Protein AF-A0A952FK22-F1 (afdb_monomer_lite)

Organism: NCBI:txid171674

Secondary structure (DSSP, 8-state):
-------------------PPPP-PPPPHHHHHHHHHHTTS-TTHHHHHHHHHHTT--GGGEEEEEEPPP-------SS------EEEEEEETTSSEEEEEE-TTT--EEEEEEETT-----

Structure (mmCIF, N/CA/C/O backbone):
data_AF-A0A952FK22-F1
#
_entry.id   AF-A0A952FK22-F1
#
loop_
_atom_site.group_PDB
_atom_site.id
_atom_site.type_symbol
_atom_site.label_atom_id
_atom_site.label_alt_id
_atom_site.label_comp_id
_atom_site.label_asym_id
_atom_site.label_entity_id
_atom_site.label_seq_id
_atom_site.pdbx_PDB_ins_code
_atom_site.Cartn_x
_atom_site.Cartn_y
_atom_site.Cartn_z
_atom_site.occupancy
_atom_site.B_iso_or_equiv
_atom_site.auth_seq_id
_atom_site.auth_comp_id
_atom_site.auth_asym_id
_atom_site.auth_atom_id
_atom_site.pdbx_PDB_model_num
ATOM 1 N N . MET A 1 1 ? -54.244 -36.040 -20.981 1.00 38.31 1 MET A N 1
ATOM 2 C CA . MET A 1 1 ? -53.143 -35.156 -21.425 1.00 38.31 1 MET A CA 1
ATOM 3 C C . MET A 1 1 ? -52.452 -34.653 -20.163 1.00 38.31 1 MET A C 1
ATOM 5 O O . MET A 1 1 ? -53.114 -34.037 -19.342 1.00 38.31 1 MET A O 1
ATOM 9 N N . HIS A 1 2 ? -51.204 -35.064 -19.926 1.00 34.47 2 HIS A N 1
ATOM 10 C CA . HIS A 1 2 ? -50.484 -34.860 -18.659 1.00 34.47 2 HIS A CA 1
ATOM 11 C C . HIS A 1 2 ? -49.778 -33.490 -18.639 1.00 34.47 2 HIS A C 1
ATOM 13 O O . HIS A 1 2 ? -49.082 -33.188 -19.608 1.00 34.47 2 HIS A O 1
ATOM 19 N N . PRO A 1 3 ? -49.895 -32.675 -17.572 1.00 43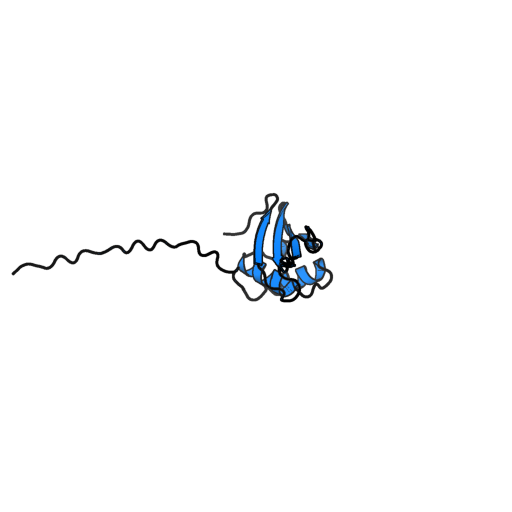.56 3 PRO A N 1
ATOM 20 C CA . PRO A 1 3 ? -49.120 -31.446 -17.448 1.00 43.56 3 PRO A CA 1
ATOM 21 C C . PRO A 1 3 ? -47.668 -31.765 -17.065 1.00 43.56 3 PRO A C 1
ATOM 23 O O . PRO A 1 3 ? -47.397 -32.454 -16.079 1.00 43.56 3 PRO A O 1
ATOM 26 N N . ILE A 1 4 ? -46.732 -31.261 -17.868 1.00 51.44 4 ILE A N 1
ATOM 27 C CA . ILE A 1 4 ? -45.287 -31.385 -17.664 1.00 51.44 4 ILE A CA 1
ATOM 28 C C . ILE A 1 4 ? -44.908 -30.555 -16.432 1.00 51.44 4 ILE A C 1
ATOM 30 O O . ILE A 1 4 ? -44.990 -29.328 -16.436 1.00 51.44 4 ILE A O 1
ATOM 34 N N . ARG A 1 5 ? -44.514 -31.241 -15.355 1.00 46.88 5 ARG A N 1
ATOM 35 C CA . ARG A 1 5 ? -43.882 -30.638 -14.178 1.00 46.88 5 ARG A CA 1
ATOM 36 C C . ARG A 1 5 ? -42.435 -30.296 -14.528 1.00 46.88 5 ARG A C 1
ATOM 38 O O . ARG A 1 5 ? -41.582 -31.178 -14.556 1.00 46.88 5 ARG A O 1
ATOM 45 N N . THR A 1 6 ? -42.162 -29.023 -14.790 1.00 51.72 6 THR A N 1
ATOM 46 C CA . THR A 1 6 ? -40.800 -28.513 -14.971 1.00 51.72 6 THR A CA 1
ATOM 47 C C . THR A 1 6 ? -40.099 -28.481 -13.612 1.00 51.72 6 THR A C 1
ATOM 49 O O . THR A 1 6 ? -40.385 -27.635 -12.767 1.00 51.72 6 THR A O 1
ATOM 52 N N . LEU A 1 7 ? -39.212 -29.449 -13.383 1.00 50.50 7 LEU A N 1
ATOM 53 C CA . LEU A 1 7 ? -38.296 -29.478 -12.246 1.00 50.50 7 LEU A CA 1
ATOM 54 C C . LEU A 1 7 ? -37.315 -28.305 -12.363 1.00 50.50 7 LEU A C 1
ATOM 56 O O . LEU A 1 7 ? -36.500 -28.252 -13.283 1.00 50.50 7 LEU A O 1
ATOM 60 N N . ALA A 1 8 ? -37.403 -27.370 -11.417 1.00 48.31 8 ALA A N 1
ATOM 61 C CA . ALA A 1 8 ? -36.405 -26.335 -11.204 1.00 48.31 8 ALA A CA 1
ATOM 62 C C . ALA A 1 8 ? -35.088 -26.998 -10.774 1.00 48.31 8 ALA A C 1
ATOM 64 O O . ALA A 1 8 ? -34.935 -27.425 -9.630 1.00 48.31 8 ALA A O 1
ATOM 65 N N . VAL A 1 9 ? -34.135 -27.104 -11.699 1.00 51.62 9 VAL A N 1
ATOM 66 C CA . VAL A 1 9 ? -32.754 -27.453 -11.363 1.00 51.62 9 VAL A CA 1
ATOM 67 C C . VAL A 1 9 ? -32.119 -26.197 -10.780 1.00 51.62 9 VAL A C 1
ATOM 69 O O . VAL A 1 9 ? -31.679 -25.303 -11.501 1.00 51.62 9 VAL A O 1
ATOM 72 N N . ALA A 1 10 ? -32.131 -26.114 -9.452 1.00 45.66 10 ALA A N 1
ATOM 73 C CA . ALA A 1 10 ? -31.326 -25.171 -8.698 1.00 45.66 10 ALA A CA 1
ATOM 74 C C . ALA A 1 10 ? -29.848 -25.490 -8.971 1.00 45.66 10 ALA A C 1
ATOM 76 O O . ALA A 1 10 ? -29.279 -26.427 -8.412 1.00 45.66 10 ALA A O 1
ATOM 77 N N . GLY A 1 11 ? -29.246 -24.737 -9.892 1.00 47.19 11 GLY A N 1
ATOM 78 C CA . GLY A 1 11 ? -27.815 -24.767 -10.150 1.00 47.19 11 GLY A CA 1
ATOM 79 C C . GLY A 1 11 ? -27.072 -24.254 -8.924 1.00 47.19 11 GLY A C 1
ATOM 80 O O . GLY A 1 11 ? -26.953 -23.050 -8.717 1.00 47.19 11 GLY A O 1
ATOM 81 N N . PHE A 1 12 ? -26.590 -25.178 -8.101 1.00 47.31 12 PHE A N 1
ATOM 82 C CA . PHE A 1 12 ? -25.665 -24.899 -7.013 1.00 47.31 12 PHE A CA 1
ATOM 83 C C . PHE A 1 12 ? -24.304 -24.569 -7.641 1.00 47.31 12 PHE A C 1
ATOM 85 O O . PHE A 1 12 ? -23.488 -25.452 -7.904 1.00 47.31 12 PHE A O 1
ATOM 92 N N . VAL A 1 13 ? -24.079 -23.296 -7.973 1.00 54.56 13 VAL A N 1
ATOM 93 C CA . VAL A 1 13 ? -22.769 -22.836 -8.439 1.00 54.56 13 VAL A CA 1
ATOM 94 C C . VAL A 1 13 ? -21.866 -22.753 -7.215 1.00 54.56 13 VAL A C 1
ATOM 96 O O . VAL A 1 13 ? -21.921 -21.801 -6.442 1.00 54.56 13 VAL A O 1
ATOM 99 N N . LEU A 1 14 ? -21.046 -23.785 -7.031 1.00 47.38 14 LEU A N 1
ATOM 100 C CA . LEU A 1 14 ? -19.874 -23.753 -6.165 1.00 47.38 14 LEU A CA 1
ATOM 101 C C . LEU A 1 14 ? -18.940 -22.651 -6.686 1.00 47.38 14 LEU A C 1
ATOM 103 O O . LEU A 1 14 ? -18.133 -22.879 -7.587 1.00 47.38 14 LEU A O 1
ATOM 107 N N . THR A 1 15 ? -19.071 -21.437 -6.152 1.00 50.03 15 THR A N 1
ATOM 108 C CA . THR A 1 15 ? -18.090 -20.365 -6.329 1.00 50.03 15 THR A CA 1
ATOM 109 C C . THR A 1 15 ? -16.790 -20.811 -5.679 1.00 50.03 15 THR A C 1
ATOM 111 O O . THR A 1 15 ? -16.584 -20.640 -4.478 1.00 50.03 15 THR A O 1
ATOM 114 N N . GLY A 1 16 ? -15.920 -21.436 -6.470 1.00 46.09 16 GLY A N 1
ATOM 115 C CA . GLY A 1 16 ? -14.531 -21.622 -6.093 1.00 46.09 16 GLY A CA 1
ATOM 116 C C . GLY A 1 16 ? -13.918 -20.253 -5.825 1.00 46.09 16 GLY A C 1
ATOM 117 O O . GLY A 1 16 ? -14.038 -19.347 -6.651 1.00 46.09 16 GLY A O 1
ATOM 118 N N . CYS A 1 17 ? -13.270 -20.094 -4.672 1.00 53.47 17 CYS A N 1
ATOM 119 C CA . CYS A 1 17 ? -12.391 -18.964 -4.405 1.00 53.47 17 CYS A CA 1
ATOM 120 C C . CYS A 1 17 ? -11.200 -19.054 -5.365 1.00 53.47 17 CYS A C 1
ATOM 122 O O . CYS A 1 17 ? -10.141 -19.577 -5.022 1.00 53.47 17 CYS A O 1
ATOM 124 N N . ILE A 1 18 ? -11.382 -18.581 -6.597 1.00 51.22 18 ILE A N 1
ATOM 125 C CA . ILE A 1 18 ? -10.263 -18.215 -7.451 1.00 51.22 18 ILE A CA 1
ATOM 126 C C . ILE A 1 18 ? -9.555 -17.114 -6.667 1.00 51.22 18 ILE A C 1
ATOM 128 O O . ILE A 1 18 ? -10.170 -16.091 -6.366 1.00 51.22 18 ILE A O 1
ATOM 132 N N . ALA A 1 19 ? -8.300 -17.339 -6.277 1.00 48.12 19 ALA A N 1
ATOM 133 C CA . ALA A 1 19 ? -7.438 -16.280 -5.773 1.00 48.12 19 ALA A CA 1
ATOM 134 C C . ALA A 1 19 ? -7.230 -15.286 -6.926 1.00 48.12 19 ALA A C 1
ATOM 136 O O . ALA A 1 19 ? -6.284 -15.390 -7.705 1.00 48.12 19 ALA A O 1
ATOM 137 N N . ALA A 1 20 ? -8.213 -14.405 -7.114 1.00 49.88 20 ALA A N 1
ATOM 138 C CA . ALA A 1 20 ? -8.193 -13.365 -8.115 1.00 49.88 20 ALA A CA 1
ATOM 139 C C . ALA A 1 20 ? -7.008 -12.453 -7.800 1.00 49.88 20 ALA A C 1
ATOM 141 O O . ALA A 1 20 ? -6.732 -12.166 -6.632 1.00 49.88 20 ALA A O 1
ATOM 142 N N . ALA A 1 21 ? -6.294 -12.023 -8.842 1.00 54.06 21 ALA A N 1
ATOM 143 C CA . ALA A 1 21 ? -5.299 -10.973 -8.690 1.00 54.06 21 ALA A CA 1
ATOM 144 C C . ALA A 1 21 ? -5.934 -9.805 -7.911 1.00 54.06 21 ALA A C 1
ATOM 146 O O . ALA A 1 21 ? -7.113 -9.514 -8.151 1.00 54.06 21 ALA A O 1
ATOM 147 N N . PRO A 1 22 ? -5.208 -9.180 -6.963 1.00 57.00 22 PRO A N 1
ATOM 148 C CA . PRO A 1 22 ? -5.774 -8.112 -6.157 1.00 57.00 22 PRO A CA 1
ATOM 149 C C . PRO A 1 22 ? -6.400 -7.064 -7.085 1.00 57.00 22 PRO A C 1
ATOM 151 O O . PRO A 1 22 ? -5.770 -6.707 -8.084 1.00 57.00 22 PRO A O 1
ATOM 154 N N . PRO A 1 23 ? -7.642 -6.626 -6.815 1.00 58.91 23 PRO A N 1
ATOM 155 C CA . PRO A 1 23 ? -8.337 -5.705 -7.698 1.00 58.91 23 PRO A CA 1
ATOM 156 C C . PRO A 1 23 ? -7.484 -4.449 -7.904 1.00 58.91 23 PRO A C 1
ATOM 158 O O . PRO A 1 23 ? -7.011 -3.841 -6.947 1.00 58.91 23 PRO A O 1
ATOM 161 N N . GLU A 1 24 ? -7.241 -4.079 -9.159 1.00 62.00 24 GLU A N 1
ATOM 162 C CA . GLU A 1 24 ? -6.532 -2.846 -9.494 1.00 62.00 24 GLU A CA 1
ATOM 163 C C . GLU A 1 24 ? -7.573 -1.732 -9.629 1.00 62.00 24 GLU A C 1
ATOM 165 O O . GLU A 1 24 ? -8.227 -1.594 -10.661 1.00 62.00 24 GLU A O 1
ATOM 170 N N . ALA A 1 25 ? -7.778 -0.962 -8.559 1.00 73.44 25 ALA A N 1
ATOM 171 C CA . ALA A 1 25 ? -8.549 0.276 -8.623 1.00 73.44 25 ALA A CA 1
ATOM 172 C C . ALA A 1 25 ? -7.632 1.437 -9.048 1.00 73.44 25 ALA A C 1
ATOM 174 O O . ALA A 1 25 ? -6.436 1.414 -8.726 1.00 73.44 25 ALA A O 1
ATOM 175 N N . PRO A 1 26 ? -8.160 2.475 -9.728 1.00 80.88 26 PRO A N 1
ATOM 176 C CA . PRO A 1 26 ? -7.447 3.740 -9.854 1.00 80.88 26 PRO A CA 1
ATOM 177 C C . PRO A 1 26 ? -7.017 4.209 -8.455 1.00 80.88 26 PRO A C 1
ATOM 179 O O . PRO A 1 26 ? -7.859 4.208 -7.552 1.00 80.88 26 PRO A O 1
ATOM 182 N N . PRO A 1 27 ? -5.737 4.557 -8.235 1.00 82.88 27 PRO A N 1
ATOM 183 C CA . PRO A 1 27 ? -5.274 4.951 -6.914 1.00 82.88 27 PRO A CA 1
ATOM 184 C C . PRO A 1 27 ? -5.978 6.228 -6.467 1.00 82.88 27 PRO A C 1
ATOM 186 O O . PRO A 1 27 ? -6.006 7.215 -7.206 1.00 82.88 27 PRO A O 1
ATOM 189 N N . ASP A 1 28 ? -6.502 6.225 -5.242 1.00 88.50 28 ASP A N 1
ATOM 190 C CA . ASP A 1 28 ? -6.945 7.457 -4.599 1.00 88.50 28 ASP A CA 1
ATOM 191 C C . ASP A 1 28 ? -5.768 8.459 -4.555 1.00 88.50 28 ASP A C 1
ATOM 193 O O . ASP A 1 28 ? -4.665 8.102 -4.116 1.00 88.50 28 ASP A O 1
ATOM 197 N N . PRO A 1 29 ? -5.951 9.706 -5.029 1.00 90.12 29 PRO A N 1
ATOM 198 C CA . PRO A 1 29 ? -4.850 10.654 -5.168 1.00 90.12 29 PRO A CA 1
ATOM 199 C C . PRO A 1 29 ? -4.251 11.074 -3.820 1.00 90.12 29 PRO A C 1
ATOM 201 O O . PRO A 1 29 ? -3.041 11.302 -3.742 1.00 90.12 29 PRO A O 1
ATOM 204 N N . ALA A 1 30 ? -5.053 11.143 -2.751 1.00 92.81 30 ALA A N 1
ATOM 205 C CA . ALA A 1 30 ? -4.555 11.475 -1.418 1.00 92.81 30 ALA A CA 1
ATOM 206 C C . ALA A 1 30 ? -3.716 10.324 -0.846 1.00 92.81 30 ALA A C 1
ATOM 208 O O . ALA A 1 30 ? -2.663 10.548 -0.243 1.00 92.81 30 ALA A O 1
ATOM 209 N N . LEU A 1 31 ? -4.140 9.085 -1.092 1.00 92.25 31 LEU A N 1
ATOM 210 C CA . LEU A 1 31 ? -3.402 7.889 -0.717 1.00 92.25 31 LEU A CA 1
ATOM 211 C C . LEU A 1 31 ? -2.080 7.766 -1.481 1.00 92.25 31 LEU A C 1
ATOM 213 O O . LEU A 1 31 ? -1.042 7.532 -0.864 1.00 92.25 31 LEU A O 1
ATOM 217 N N . ALA A 1 32 ? -2.092 7.982 -2.798 1.00 92.06 32 ALA A N 1
ATOM 218 C CA . ALA A 1 32 ? -0.883 7.971 -3.619 1.00 92.06 32 ALA A CA 1
ATOM 219 C C . ALA A 1 32 ? 0.126 9.039 -3.168 1.00 92.06 32 ALA A C 1
ATOM 221 O O . ALA A 1 32 ? 1.308 8.738 -2.988 1.00 92.06 32 ALA A O 1
ATOM 222 N N . ALA A 1 33 ? -0.338 10.268 -2.914 1.00 93.12 33 ALA A N 1
ATOM 223 C CA . ALA A 1 33 ? 0.506 11.347 -2.403 1.00 93.12 33 ALA A CA 1
ATOM 224 C C . ALA A 1 33 ? 1.121 10.994 -1.041 1.00 93.12 33 ALA A C 1
ATOM 226 O O . ALA A 1 33 ? 2.327 11.151 -0.844 1.00 93.12 33 ALA A O 1
ATOM 227 N N . LYS A 1 34 ? 0.317 10.442 -0.125 1.00 93.50 34 LYS A N 1
ATOM 228 C CA . LYS A 1 34 ? 0.791 10.029 1.197 1.00 93.50 34 LYS A CA 1
ATOM 229 C C . LYS A 1 34 ? 1.829 8.913 1.121 1.00 93.50 34 LYS A C 1
ATOM 231 O O . LYS A 1 34 ? 2.845 8.983 1.806 1.00 93.50 34 LYS A O 1
ATOM 236 N N . LEU A 1 35 ? 1.613 7.900 0.284 1.00 93.31 35 LEU A N 1
ATOM 237 C CA . LEU A 1 35 ? 2.583 6.817 0.117 1.00 93.31 35 LEU A CA 1
ATOM 238 C C . LEU A 1 35 ? 3.883 7.305 -0.512 1.00 93.31 35 LEU A C 1
ATOM 240 O O . LEU A 1 35 ? 4.948 6.898 -0.057 1.00 93.31 35 LEU A O 1
ATOM 244 N N . ARG A 1 36 ? 3.830 8.212 -1.492 1.00 93.12 36 ARG A N 1
ATOM 245 C CA . ARG A 1 36 ? 5.038 8.846 -2.042 1.00 93.12 36 ARG A CA 1
ATOM 246 C C . ARG A 1 36 ? 5.807 9.611 -0.970 1.00 93.12 36 ARG A C 1
ATOM 248 O O . ARG A 1 36 ? 7.015 9.438 -0.865 1.00 93.12 36 ARG A O 1
ATOM 255 N N . GLN A 1 37 ? 5.111 10.379 -0.133 1.00 93.38 37 GLN A N 1
ATOM 256 C CA . GLN A 1 37 ? 5.736 11.108 0.970 1.00 93.38 37 GLN A CA 1
ATOM 257 C C . GLN A 1 37 ? 6.395 10.165 1.989 1.00 93.38 37 GLN A C 1
ATOM 259 O O . GLN A 1 37 ? 7.519 10.411 2.411 1.00 93.38 37 GLN A O 1
ATOM 264 N N . LEU A 1 38 ? 5.713 9.086 2.383 1.00 92.88 38 LEU A N 1
ATOM 265 C CA . LEU A 1 38 ? 6.217 8.151 3.395 1.00 92.88 38 LEU A CA 1
ATOM 266 C C . LEU A 1 38 ? 7.315 7.213 2.872 1.00 92.88 38 LEU A C 1
ATOM 268 O O . LEU A 1 38 ? 8.112 6.712 3.656 1.00 92.88 38 LEU A O 1
ATOM 272 N N . SER A 1 39 ? 7.343 6.949 1.567 1.00 89.75 39 SER A N 1
ATOM 273 C CA . SER A 1 39 ? 8.269 5.997 0.940 1.00 89.75 39 SER A CA 1
ATOM 274 C C . SER A 1 39 ? 9.501 6.640 0.302 1.00 89.75 39 SER A C 1
ATOM 276 O O . SER A 1 39 ? 10.235 5.939 -0.394 1.00 89.75 39 SER A O 1
ATOM 278 N N . ASP A 1 40 ? 9.701 7.946 0.505 1.00 90.00 40 ASP A N 1
ATOM 279 C CA . ASP A 1 40 ? 10.741 8.743 -0.159 1.00 90.00 40 ASP A CA 1
ATOM 280 C C . ASP A 1 40 ? 10.649 8.663 -1.699 1.00 90.00 40 ASP A C 1
ATOM 282 O O . ASP A 1 40 ? 11.593 8.321 -2.407 1.00 90.00 40 ASP A O 1
ATOM 286 N N . ASN A 1 41 ? 9.447 8.929 -2.227 1.00 87.69 41 ASN A N 1
ATOM 287 C CA . ASN A 1 41 ? 9.112 8.907 -3.656 1.00 87.69 41 ASN A CA 1
ATOM 288 C C . ASN A 1 41 ? 9.385 7.566 -4.363 1.00 87.69 41 ASN A C 1
ATOM 290 O O . ASN A 1 41 ? 9.826 7.528 -5.514 1.00 87.69 41 ASN A O 1
ATOM 294 N N . ASN A 1 42 ? 9.064 6.441 -3.716 1.00 86.62 42 ASN A N 1
ATOM 295 C CA . ASN A 1 42 ? 9.188 5.129 -4.347 1.00 86.62 42 ASN A CA 1
ATOM 296 C C . ASN A 1 42 ? 8.345 5.040 -5.636 1.00 86.62 42 ASN A C 1
ATOM 298 O O . ASN A 1 42 ? 7.141 5.313 -5.620 1.00 86.62 42 ASN A O 1
ATOM 302 N N . ALA A 1 43 ? 8.958 4.590 -6.735 1.00 88.06 43 ALA A N 1
ATOM 303 C CA . ALA A 1 43 ? 8.320 4.478 -8.049 1.00 88.06 43 ALA A CA 1
ATOM 304 C C . ALA A 1 43 ? 7.074 3.568 -8.075 1.00 88.06 43 ALA A C 1
ATOM 306 O O . ALA A 1 43 ? 6.186 3.769 -8.899 1.00 88.06 43 ALA A O 1
ATOM 307 N N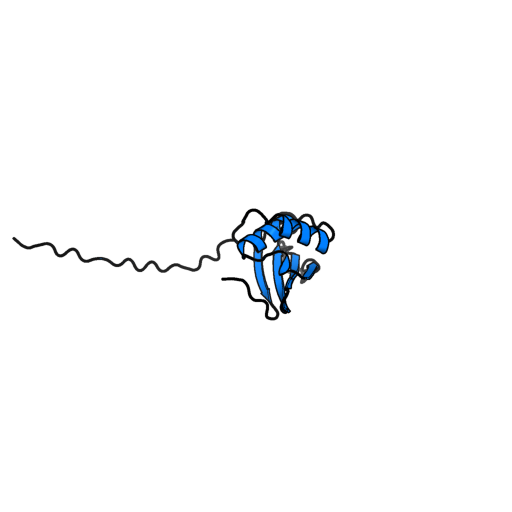 . CYS A 1 44 ? 6.966 2.597 -7.162 1.00 90.50 44 CYS A N 1
ATOM 308 C CA . CYS A 1 44 ? 5.810 1.702 -7.078 1.00 90.50 44 CYS A CA 1
ATOM 309 C C . CYS A 1 44 ? 4.672 2.228 -6.187 1.00 90.50 44 CYS A C 1
ATOM 311 O O . CYS A 1 44 ? 3.656 1.544 -6.046 1.00 90.50 44 CYS A O 1
ATOM 313 N N . SER A 1 45 ? 4.802 3.428 -5.607 1.00 90.75 45 SER A N 1
ATOM 314 C CA . SER A 1 45 ? 3.814 3.988 -4.670 1.00 90.75 45 SER A CA 1
ATOM 315 C C . SER A 1 45 ? 2.404 4.060 -5.252 1.00 90.75 45 SER A C 1
ATOM 317 O O . SER A 1 45 ? 1.453 3.736 -4.549 1.00 90.75 45 SER A O 1
ATOM 319 N N . ASP A 1 46 ? 2.251 4.409 -6.532 1.00 91.50 46 ASP A N 1
ATOM 320 C CA . ASP A 1 46 ? 0.927 4.526 -7.164 1.00 91.50 46 ASP A CA 1
ATOM 321 C C . ASP A 1 46 ? 0.241 3.168 -7.319 1.00 91.50 46 ASP A C 1
ATOM 323 O O . ASP A 1 46 ? -0.960 3.035 -7.093 1.00 91.50 46 ASP A O 1
ATOM 327 N N . ARG A 1 47 ? 1.009 2.129 -7.665 1.00 90.69 47 ARG A N 1
ATOM 328 C CA . ARG A 1 47 ? 0.495 0.756 -7.764 1.00 90.69 47 ARG A CA 1
ATOM 329 C C . ARG A 1 47 ? 0.100 0.211 -6.397 1.00 90.69 47 ARG A C 1
ATOM 331 O O . ARG A 1 47 ? -0.951 -0.414 -6.270 1.00 90.69 47 ARG A O 1
ATOM 338 N N . ILE A 1 48 ? 0.908 0.489 -5.374 1.00 91.69 48 ILE A N 1
ATOM 339 C CA . ILE A 1 48 ? 0.592 0.135 -3.986 1.00 91.69 48 ILE A CA 1
ATOM 340 C C . ILE A 1 48 ? -0.676 0.879 -3.539 1.00 91.69 48 ILE A C 1
ATOM 342 O O . ILE A 1 48 ? -1.579 0.257 -2.984 1.00 91.69 48 ILE A O 1
ATOM 346 N N . ALA A 1 49 ? -0.798 2.173 -3.848 1.00 92.88 49 ALA A N 1
ATOM 347 C CA . ALA A 1 49 ? -1.994 2.960 -3.557 1.00 92.88 49 ALA A CA 1
ATOM 348 C C . ALA A 1 49 ? -3.241 2.404 -4.256 1.00 92.88 49 ALA A C 1
ATOM 350 O O . ALA A 1 49 ? -4.296 2.331 -3.633 1.00 92.88 49 ALA A O 1
ATOM 351 N N . GLY A 1 50 ? -3.132 1.947 -5.506 1.00 90.38 50 GLY A N 1
ATOM 352 C CA . GLY A 1 50 ? -4.241 1.320 -6.232 1.00 90.38 50 GLY A CA 1
ATOM 353 C C . GLY A 1 50 ? -4.748 0.051 -5.545 1.00 90.38 50 GLY A C 1
ATOM 354 O O . GLY A 1 50 ? -5.951 -0.102 -5.337 1.00 90.38 50 GLY A O 1
ATOM 355 N N . ALA A 1 51 ? -3.837 -0.819 -5.098 1.00 90.75 51 ALA A N 1
ATOM 356 C CA . ALA A 1 51 ? -4.210 -2.034 -4.369 1.00 90.75 51 ALA A CA 1
ATOM 357 C C . ALA A 1 51 ? -4.849 -1.736 -3.004 1.00 90.75 51 ALA A C 1
ATOM 359 O O . ALA A 1 51 ? -5.819 -2.383 -2.617 1.00 90.75 51 ALA A O 1
ATOM 360 N N . LEU A 1 52 ? -4.349 -0.729 -2.287 1.00 91.31 52 LEU A N 1
ATOM 361 C CA . LEU A 1 52 ? -4.942 -0.287 -1.023 1.00 91.31 52 LEU A CA 1
ATOM 362 C C . LEU A 1 52 ? -6.316 0.358 -1.223 1.00 91.31 52 LEU A C 1
ATOM 364 O O . LEU A 1 52 ? -7.233 0.083 -0.455 1.00 91.31 52 LEU A O 1
ATOM 368 N N . THR A 1 53 ? -6.475 1.157 -2.280 1.00 91.44 53 THR A N 1
ATOM 369 C CA . THR A 1 53 ? -7.760 1.762 -2.660 1.00 91.44 53 THR A CA 1
ATOM 370 C C . THR A 1 53 ? -8.789 0.673 -2.939 1.00 91.44 53 THR A C 1
ATOM 372 O O . THR A 1 53 ? -9.918 0.734 -2.457 1.00 91.44 53 THR A O 1
ATOM 375 N N . ALA A 1 54 ? -8.385 -0.377 -3.656 1.00 88.25 54 ALA A N 1
ATOM 376 C CA . ALA A 1 54 ? -9.246 -1.515 -3.934 1.00 88.25 54 ALA A CA 1
ATOM 377 C C . ALA A 1 54 ? -9.590 -2.328 -2.673 1.00 88.25 54 ALA A C 1
ATOM 379 O O . ALA A 1 54 ? -10.698 -2.848 -2.561 1.00 88.25 54 ALA A O 1
ATOM 380 N N . ALA A 1 55 ? -8.685 -2.360 -1.690 1.00 87.56 55 ALA A N 1
ATOM 381 C CA . ALA A 1 55 ? -8.934 -2.875 -0.342 1.00 87.56 55 ALA A CA 1
ATOM 382 C C . ALA A 1 55 ? -9.686 -1.881 0.572 1.00 87.56 55 ALA A C 1
ATOM 384 O O . ALA A 1 55 ? -9.772 -2.105 1.778 1.00 87.56 55 ALA A O 1
ATOM 385 N N . ARG A 1 56 ? -10.209 -0.771 0.025 1.00 90.38 56 ARG A N 1
ATOM 386 C CA . ARG A 1 56 ? -10.918 0.302 0.749 1.00 90.38 56 ARG A CA 1
ATOM 387 C C . ARG A 1 56 ? -10.118 0.916 1.906 1.00 90.38 56 ARG A C 1
ATOM 389 O O . ARG A 1 56 ? -10.693 1.424 2.867 1.00 90.38 56 ARG A O 1
ATOM 396 N N . ILE A 1 57 ? -8.790 0.881 1.828 1.00 89.38 57 ILE A N 1
ATOM 397 C CA . ILE A 1 57 ? -7.905 1.546 2.783 1.00 89.38 57 ILE A CA 1
ATOM 398 C C . ILE A 1 57 ? -7.724 2.996 2.353 1.00 89.38 57 ILE A C 1
ATOM 400 O O . ILE A 1 57 ? -7.282 3.281 1.243 1.00 89.38 57 ILE A O 1
ATOM 404 N N . THR A 1 58 ? -8.032 3.911 3.263 1.00 91.19 58 THR A N 1
ATOM 405 C CA . THR A 1 58 ? -7.900 5.350 3.056 1.00 91.19 58 THR A CA 1
ATOM 406 C C . THR A 1 58 ? -6.568 5.877 3.585 1.00 91.19 58 THR A C 1
ATOM 408 O O . THR A 1 58 ? -5.904 5.257 4.421 1.00 91.19 58 THR A O 1
ATOM 411 N N . ALA A 1 59 ? -6.159 7.051 3.101 1.00 91.19 59 ALA A N 1
ATOM 412 C CA . ALA A 1 59 ? -4.885 7.660 3.467 1.00 91.19 59 ALA A CA 1
ATOM 413 C C . ALA A 1 59 ? -4.758 7.903 4.980 1.00 91.19 59 ALA A C 1
ATOM 415 O O . ALA A 1 59 ? -3.705 7.637 5.553 1.00 91.19 59 ALA A O 1
ATOM 416 N N . ASP A 1 60 ? -5.809 8.374 5.654 1.00 91.50 60 ASP A N 1
ATOM 417 C CA . ASP A 1 60 ? -5.830 8.642 7.102 1.00 91.50 60 ASP A CA 1
ATOM 418 C C . ASP A 1 60 ? -5.520 7.399 7.949 1.00 91.50 60 ASP A C 1
ATOM 420 O O . ASP A 1 60 ? -4.943 7.517 9.029 1.00 91.50 60 ASP A O 1
ATOM 424 N N . ARG A 1 61 ? -5.797 6.203 7.418 1.00 91.44 61 ARG A N 1
ATOM 425 C CA . ARG A 1 61 ? -5.554 4.929 8.098 1.00 91.44 61 ARG A CA 1
ATOM 426 C C . ARG A 1 61 ? -4.097 4.489 8.062 1.00 91.44 61 ARG A C 1
ATOM 428 O O . ARG A 1 61 ? -3.774 3.532 8.748 1.00 91.44 61 ARG A O 1
ATOM 435 N N . ILE A 1 62 ? -3.219 5.152 7.311 1.00 92.31 62 ILE A N 1
ATOM 436 C CA . ILE A 1 62 ? -1.793 4.804 7.223 1.00 92.31 62 ILE A CA 1
ATOM 437 C C . ILE A 1 62 ? -0.980 5.787 8.061 1.00 92.31 62 ILE A C 1
ATOM 439 O O . ILE A 1 62 ? -1.091 6.994 7.891 1.00 92.31 62 ILE A O 1
ATOM 443 N N . THR A 1 63 ? -0.135 5.304 8.959 1.00 93.69 63 THR A N 1
ATOM 444 C CA . THR A 1 63 ? 0.697 6.145 9.836 1.00 93.69 63 THR A CA 1
ATOM 445 C C . THR A 1 63 ? 2.181 6.053 9.509 1.00 93.69 63 THR A C 1
ATOM 447 O O . THR A 1 63 ? 2.943 6.934 9.894 1.00 93.69 63 THR A O 1
ATOM 450 N N . GLY A 1 64 ? 2.598 5.030 8.766 1.00 92.25 64 GLY A N 1
ATOM 451 C CA . GLY A 1 64 ? 3.990 4.845 8.383 1.00 92.25 64 GLY A CA 1
ATOM 452 C C . GLY A 1 64 ? 4.153 3.864 7.234 1.00 92.25 64 GLY A C 1
ATOM 453 O O . GLY A 1 64 ? 3.229 3.127 6.887 1.00 92.25 64 GLY A O 1
ATOM 454 N N . TYR A 1 65 ? 5.348 3.876 6.657 1.00 93.31 65 TYR A N 1
ATOM 455 C CA . TYR A 1 65 ? 5.739 3.036 5.538 1.00 93.31 65 TYR A CA 1
ATOM 456 C C . TYR A 1 65 ? 7.161 2.544 5.780 1.00 93.31 65 TYR A C 1
ATOM 458 O O . TYR A 1 65 ? 8.074 3.353 5.914 1.00 93.31 65 TYR A O 1
ATOM 466 N N . ASP A 1 66 ? 7.351 1.232 5.797 1.00 90.69 66 ASP A N 1
ATOM 467 C CA . ASP A 1 66 ? 8.666 0.611 5.866 1.00 90.69 66 ASP A CA 1
ATOM 468 C C . ASP A 1 66 ? 8.834 -0.321 4.667 1.00 90.69 66 ASP A C 1
ATOM 470 O O . ASP A 1 66 ? 8.065 -1.264 4.464 1.00 90.69 66 ASP A O 1
ATOM 474 N N . LEU A 1 67 ? 9.850 -0.070 3.842 1.00 86.81 67 LEU A N 1
ATOM 475 C CA . LEU A 1 67 ? 10.186 -0.985 2.760 1.00 86.81 67 LEU A CA 1
ATOM 476 C C . LEU A 1 67 ? 11.125 -2.058 3.299 1.00 86.81 67 LEU A C 1
ATOM 478 O O . LEU A 1 67 ? 12.291 -1.782 3.585 1.00 86.81 67 LEU A O 1
ATOM 482 N N . ALA A 1 68 ? 10.645 -3.296 3.388 1.00 78.38 68 ALA A N 1
ATOM 483 C CA . ALA A 1 68 ? 11.530 -4.401 3.710 1.00 78.38 68 ALA A CA 1
ATOM 484 C C . ALA A 1 68 ? 12.608 -4.527 2.613 1.00 78.38 68 ALA A C 1
ATOM 486 O O . ALA A 1 68 ? 12.319 -4.333 1.418 1.00 78.38 68 ALA A O 1
ATOM 487 N N . PRO A 1 69 ? 13.858 -4.872 2.974 1.00 64.56 69 PRO A N 1
ATOM 488 C CA . PRO A 1 69 ? 14.841 -5.266 1.976 1.00 64.56 69 PRO A CA 1
ATOM 489 C C . PRO A 1 69 ? 14.239 -6.370 1.096 1.00 64.56 69 PRO A C 1
ATOM 491 O O . PRO A 1 69 ? 13.461 -7.198 1.574 1.00 64.56 69 PRO A O 1
ATOM 494 N N . ALA A 1 70 ? 14.542 -6.345 -0.210 1.00 57.72 70 ALA A N 1
ATOM 495 C CA . ALA A 1 70 ? 14.103 -7.414 -1.109 1.00 57.72 70 ALA A CA 1
ATOM 496 C C . ALA A 1 70 ? 14.505 -8.749 -0.481 1.00 57.72 70 ALA A C 1
ATOM 498 O O . ALA A 1 70 ? 15.620 -8.845 0.027 1.00 57.72 70 ALA A O 1
ATOM 499 N N . ALA A 1 71 ? 13.602 -9.730 -0.441 1.00 53.16 71 ALA A N 1
ATOM 500 C CA . ALA A 1 71 ? 13.867 -10.978 0.259 1.00 53.16 71 ALA A CA 1
ATOM 501 C C . ALA A 1 71 ? 15.096 -11.680 -0.352 1.00 53.16 71 ALA A C 1
ATOM 503 O O . ALA A 1 71 ? 14.988 -12.418 -1.325 1.00 53.16 71 ALA A O 1
ATOM 504 N N . THR A 1 72 ? 16.276 -11.468 0.235 1.00 48.41 72 THR A N 1
ATOM 505 C CA . THR A 1 72 ? 17.503 -12.224 -0.053 1.00 48.41 72 THR A CA 1
ATOM 506 C C . THR A 1 72 ? 17.526 -13.553 0.702 1.00 48.41 72 THR A C 1
ATOM 508 O O . THR A 1 72 ? 18.570 -14.193 0.804 1.00 48.41 72 THR A O 1
ATOM 511 N N . SER A 1 73 ? 16.396 -13.986 1.267 1.00 43.91 73 SER A N 1
ATOM 512 C CA . SER A 1 73 ? 16.196 -15.356 1.727 1.00 43.91 73 SER A CA 1
ATOM 513 C C . SER A 1 73 ? 15.779 -16.162 0.500 1.00 43.91 73 SER A C 1
ATOM 515 O O . SER A 1 73 ? 14.603 -16.432 0.275 1.00 43.91 73 SER A O 1
ATOM 517 N N . GLY A 1 74 ? 16.737 -16.455 -0.374 1.00 41.41 74 GLY A N 1
ATOM 518 C CA . GLY A 1 74 ? 17.907 -17.205 0.057 1.00 41.41 74 GLY A CA 1
ATOM 519 C C . GLY A 1 74 ? 18.876 -17.703 -1.019 1.00 41.41 74 GLY A C 1
ATOM 520 O O . GLY A 1 74 ? 18.748 -17.526 -2.223 1.00 41.41 74 GLY A O 1
ATOM 521 N N . ARG A 1 75 ? 19.894 -18.402 -0.524 1.00 41.59 75 ARG A N 1
ATO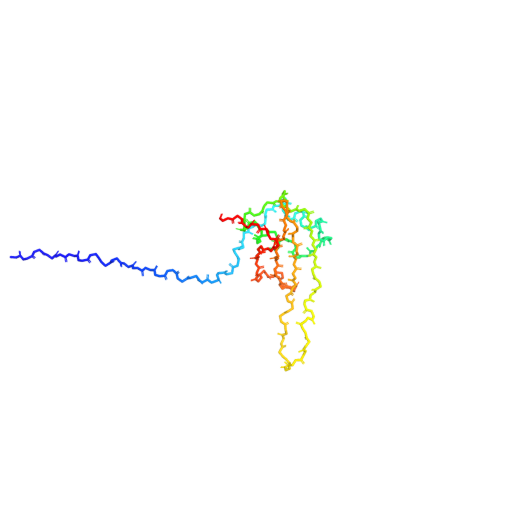M 522 C CA . ARG A 1 75 ? 19.765 -19.852 -0.604 1.00 41.59 75 ARG A CA 1
ATOM 523 C C . ARG A 1 75 ? 19.843 -20.515 -1.973 1.00 41.59 75 ARG A C 1
ATOM 525 O O . ARG A 1 75 ? 19.186 -21.539 -2.080 1.00 41.59 75 ARG A O 1
ATOM 532 N N . ARG A 1 76 ? 20.563 -19.986 -2.977 1.00 49.25 76 ARG A N 1
ATOM 533 C CA . ARG A 1 76 ? 20.784 -20.656 -4.282 1.00 49.25 76 ARG A CA 1
ATOM 534 C C . ARG A 1 76 ? 20.851 -22.185 -4.132 1.00 49.25 76 ARG A C 1
ATOM 536 O O . ARG A 1 76 ? 21.866 -22.716 -3.697 1.00 49.25 76 ARG A O 1
ATOM 543 N N . SER A 1 77 ? 19.800 -22.851 -4.592 1.00 42.31 77 SER A N 1
ATOM 544 C CA . SER A 1 77 ? 19.806 -24.250 -5.001 1.00 42.31 77 SER A CA 1
ATOM 545 C C . SER A 1 77 ? 19.107 -24.294 -6.354 1.00 42.31 77 SER A C 1
ATOM 547 O O . SER A 1 77 ? 17.893 -24.140 -6.431 1.00 42.31 77 SER A O 1
ATOM 549 N N . GLY A 1 78 ? 19.884 -24.418 -7.434 1.00 47.56 78 GLY A N 1
ATOM 550 C CA . GLY A 1 78 ? 19.351 -24.874 -8.724 1.00 47.56 78 GLY A CA 1
ATOM 551 C C . GLY A 1 78 ? 18.962 -23.835 -9.785 1.00 47.56 78 GLY A C 1
ATOM 552 O O . GLY A 1 78 ? 18.105 -24.137 -10.600 1.00 47.56 78 GLY A O 1
ATOM 553 N N . GLY A 1 79 ? 19.559 -22.637 -9.828 1.00 44.97 79 GLY A N 1
ATOM 554 C CA . GLY A 1 79 ? 19.524 -21.787 -11.041 1.00 44.97 79 GLY A CA 1
ATOM 555 C C . GLY A 1 79 ? 18.160 -21.221 -11.478 1.00 44.97 79 GLY A C 1
ATOM 556 O O . GLY A 1 79 ? 18.079 -20.573 -12.518 1.00 44.97 79 GLY A O 1
ATOM 557 N N . MET A 1 80 ? 17.101 -21.415 -10.692 1.00 46.31 80 MET A N 1
ATOM 558 C CA . MET A 1 80 ? 15.770 -20.873 -10.967 1.00 46.31 80 MET A CA 1
ATOM 559 C C . MET A 1 80 ? 15.679 -19.424 -10.469 1.00 46.31 80 MET A C 1
ATOM 561 O O . MET A 1 80 ? 16.190 -19.107 -9.395 1.00 46.31 80 MET A O 1
ATOM 565 N N . ARG A 1 81 ? 15.048 -18.525 -11.236 1.00 46.53 81 ARG A N 1
ATOM 566 C CA . ARG A 1 81 ? 14.848 -17.118 -10.841 1.00 46.53 81 ARG A CA 1
ATOM 567 C C . ARG A 1 81 ? 14.021 -17.066 -9.557 1.00 46.53 81 ARG A C 1
ATOM 569 O O . ARG A 1 81 ? 12.857 -17.450 -9.559 1.00 46.53 81 ARG A O 1
ATOM 576 N N . TRP A 1 82 ? 14.622 -16.622 -8.458 1.00 47.12 82 TRP A N 1
ATOM 577 C CA . TRP A 1 82 ? 13.888 -16.441 -7.211 1.00 47.12 82 TRP A CA 1
ATOM 578 C C . TRP A 1 82 ? 13.026 -15.197 -7.330 1.00 47.12 82 TRP A C 1
ATOM 580 O O . TRP A 1 82 ? 13.482 -14.162 -7.809 1.00 47.12 82 TRP A O 1
ATOM 590 N N . ASN A 1 83 ? 11.768 -15.334 -6.929 1.00 53.41 83 ASN A N 1
ATOM 591 C CA . ASN A 1 83 ? 10.779 -14.271 -6.907 1.00 53.41 83 ASN A CA 1
ATOM 592 C C . ASN A 1 83 ? 11.346 -13.067 -6.133 1.00 53.41 83 ASN A C 1
ATOM 594 O O . ASN A 1 83 ? 11.363 -13.077 -4.905 1.00 53.41 83 ASN A O 1
ATOM 598 N N . LEU A 1 84 ? 11.809 -12.037 -6.856 1.00 67.19 84 LEU A N 1
ATOM 599 C CA . LEU A 1 84 ? 12.407 -10.786 -6.351 1.00 67.19 84 LEU A CA 1
ATOM 600 C C . LEU A 1 84 ? 11.375 -9.874 -5.666 1.00 67.19 84 LEU A C 1
ATOM 602 O O . LEU A 1 84 ? 11.453 -8.650 -5.735 1.00 67.19 84 LEU A O 1
ATOM 606 N N . GLN A 1 85 ? 10.362 -10.466 -5.049 1.00 76.81 85 GLN A N 1
ATOM 607 C CA . GLN A 1 85 ? 9.248 -9.752 -4.462 1.00 76.81 85 GLN A CA 1
ATOM 608 C C . GLN A 1 85 ? 9.753 -8.922 -3.276 1.00 76.81 85 GLN A C 1
ATOM 610 O O . GLN A 1 85 ? 10.401 -9.441 -2.361 1.00 76.81 85 GLN A O 1
ATOM 615 N N . ARG A 1 86 ? 9.454 -7.624 -3.291 1.00 84.81 86 ARG A N 1
ATOM 616 C CA . ARG A 1 86 ? 9.656 -6.722 -2.153 1.00 84.81 86 ARG A CA 1
ATOM 617 C C . ARG A 1 86 ? 8.365 -6.622 -1.362 1.00 84.81 86 ARG A C 1
ATOM 619 O O . ARG A 1 86 ? 7.285 -6.886 -1.884 1.00 84.81 86 ARG A O 1
ATOM 626 N N . GLN A 1 87 ? 8.490 -6.262 -0.093 1.00 89.56 87 GLN A N 1
ATOM 627 C CA . GLN A 1 87 ? 7.346 -6.063 0.785 1.00 89.56 87 GLN A CA 1
ATOM 628 C C . GLN A 1 87 ? 7.361 -4.625 1.290 1.00 89.56 87 GLN A C 1
ATOM 630 O O . GLN A 1 87 ? 8.349 -4.184 1.876 1.00 89.56 87 GLN A O 1
ATOM 635 N N . ALA A 1 88 ? 6.270 -3.907 1.058 1.00 91.38 88 ALA A N 1
ATOM 636 C CA . ALA A 1 88 ? 5.972 -2.654 1.729 1.00 91.38 88 ALA A CA 1
ATOM 637 C C . ALA A 1 88 ? 5.126 -2.956 2.965 1.00 91.38 88 ALA A C 1
ATOM 639 O O . ALA A 1 88 ? 4.097 -3.623 2.868 1.00 91.38 88 ALA A O 1
ATOM 640 N N . TRP A 1 89 ? 5.571 -2.472 4.115 1.00 93.19 89 TRP A N 1
ATOM 641 C CA . TRP A 1 89 ? 4.889 -2.603 5.390 1.00 93.19 89 TRP A CA 1
ATOM 642 C C . TRP A 1 89 ? 4.253 -1.265 5.736 1.00 93.19 89 TRP A C 1
ATOM 644 O O . TRP A 1 89 ? 4.942 -0.267 5.934 1.00 93.19 89 TRP A O 1
ATOM 654 N N . LEU A 1 90 ? 2.928 -1.242 5.769 1.00 93.75 90 LEU A N 1
ATOM 655 C CA . LEU A 1 90 ? 2.135 -0.049 6.024 1.00 93.75 90 LEU A CA 1
ATOM 656 C C . LEU A 1 90 ? 1.626 -0.110 7.452 1.00 93.75 90 LEU A C 1
ATOM 658 O O . LEU A 1 90 ? 0.776 -0.942 7.770 1.00 93.75 90 LEU A O 1
ATOM 662 N N . LYS A 1 91 ? 2.137 0.769 8.307 1.00 94.00 91 LYS A N 1
ATOM 663 C CA . LYS A 1 91 ? 1.661 0.887 9.687 1.00 94.00 91 LYS A CA 1
ATOM 664 C C . LYS A 1 91 ? 0.270 1.506 9.671 1.00 94.00 91 LYS A C 1
ATOM 666 O O . LYS A 1 91 ? 0.069 2.528 9.012 1.00 94.00 91 LYS A O 1
ATOM 671 N N . MET A 1 92 ? -0.674 0.901 10.386 1.00 93.50 92 MET A N 1
ATOM 672 C CA . MET A 1 92 ? -2.073 1.329 10.370 1.00 93.50 92 MET A CA 1
ATOM 673 C C . MET A 1 92 ? -2.444 2.168 11.601 1.00 93.50 92 MET A C 1
ATOM 675 O O . MET A 1 92 ? -1.975 1.927 12.716 1.00 93.50 92 MET A O 1
ATOM 679 N N . ALA A 1 93 ? -3.339 3.137 11.419 1.00 87.44 93 ALA A N 1
ATOM 680 C CA . ALA A 1 93 ? -3.997 3.861 12.498 1.00 87.44 93 ALA A CA 1
ATOM 681 C C . ALA A 1 93 ? -4.959 2.902 13.217 1.00 87.44 93 ALA A C 1
ATOM 683 O O . ALA A 1 93 ? -5.9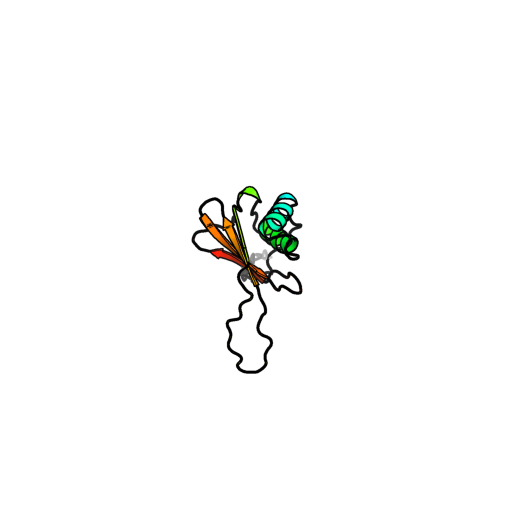25 2.417 12.625 1.00 87.44 93 ALA A O 1
ATOM 684 N N . GLY A 1 94 ? -4.673 2.607 14.486 1.00 85.31 94 GLY A N 1
ATOM 685 C CA . GLY A 1 94 ? -5.335 1.541 15.250 1.00 85.31 94 GLY A CA 1
ATOM 686 C C . GLY A 1 94 ? -4.452 0.315 15.505 1.00 85.31 94 GLY A C 1
ATOM 687 O O . GLY A 1 94 ? -4.861 -0.565 16.254 1.00 85.31 94 GLY A O 1
ATOM 688 N N . GLY A 1 95 ? -3.232 0.290 14.956 1.00 87.38 95 GLY A N 1
ATOM 689 C CA . GLY A 1 95 ? -2.246 -0.762 15.198 1.00 87.38 95 GLY A CA 1
ATOM 690 C C . GLY A 1 95 ? -2.180 -1.818 14.094 1.00 87.38 95 GLY A C 1
ATOM 691 O O . GLY A 1 95 ? -3.056 -1.922 13.235 1.00 87.38 95 GLY A O 1
ATOM 692 N N . GLY A 1 96 ? -1.096 -2.590 14.122 1.00 90.44 96 GLY A N 1
ATOM 693 C CA . GLY A 1 96 ? -0.784 -3.600 13.117 1.00 90.44 96 GLY A CA 1
ATOM 694 C C . GLY A 1 96 ? -0.251 -3.035 11.801 1.00 90.44 96 GLY A C 1
ATOM 695 O O . GLY A 1 96 ? -0.021 -1.830 11.651 1.00 90.44 96 GLY A O 1
ATOM 696 N N . ASN A 1 97 ? -0.040 -3.938 10.843 1.00 91.50 97 ASN A N 1
ATOM 697 C CA . ASN A 1 97 ? 0.533 -3.625 9.540 1.00 91.50 97 ASN A CA 1
ATOM 698 C C . ASN A 1 97 ? -0.313 -4.202 8.406 1.00 91.50 97 ASN A C 1
ATOM 700 O O . ASN A 1 97 ? -0.749 -5.348 8.468 1.00 91.50 97 ASN A O 1
ATOM 704 N N . VAL A 1 98 ? -0.480 -3.452 7.324 1.00 91.38 98 VAL A N 1
ATOM 705 C CA . VAL A 1 98 ? -0.875 -4.022 6.033 1.00 91.38 98 VAL A CA 1
ATOM 706 C C . VAL A 1 98 ? 0.389 -4.235 5.219 1.00 91.38 98 VAL A C 1
ATOM 708 O O . VAL A 1 98 ? 1.168 -3.310 5.005 1.00 91.38 98 VAL A O 1
ATOM 711 N N . VAL A 1 99 ? 0.614 -5.470 4.786 1.00 90.62 99 VAL A N 1
ATOM 712 C CA . VAL A 1 99 ? 1.789 -5.839 4.004 1.00 90.62 99 VAL A CA 1
ATOM 713 C C . VAL A 1 99 ? 1.380 -5.992 2.549 1.00 90.62 99 VAL A C 1
ATOM 715 O O . VAL A 1 99 ? 0.479 -6.765 2.216 1.00 90.62 99 VAL A O 1
ATOM 718 N N . VAL A 1 100 ? 2.069 -5.258 1.682 1.00 91.44 100 VAL A N 1
ATOM 719 C CA . VAL A 1 100 ? 1.895 -5.321 0.233 1.00 91.44 100 VAL A CA 1
ATOM 720 C C . VAL A 1 100 ? 3.149 -5.929 -0.372 1.00 91.44 100 VAL A C 1
ATOM 722 O O . VAL A 1 100 ? 4.234 -5.352 -0.297 1.00 91.44 100 VAL A O 1
ATOM 725 N N . GLN A 1 101 ? 3.006 -7.106 -0.972 1.00 90.12 101 GLN A N 1
ATOM 726 C CA . GLN A 1 101 ? 4.076 -7.772 -1.698 1.00 90.12 101 GLN A CA 1
ATOM 727 C C . GLN A 1 101 ? 3.983 -7.427 -3.182 1.00 90.12 101 GLN A C 1
ATOM 729 O O . GLN A 1 101 ? 2.931 -7.609 -3.797 1.00 90.12 101 GLN A O 1
ATOM 734 N N . PHE A 1 102 ? 5.082 -6.953 -3.760 1.00 87.56 102 PHE A N 1
ATOM 735 C CA . PHE A 1 102 ? 5.121 -6.507 -5.146 1.00 87.56 102 PHE A CA 1
ATOM 736 C C . PHE A 1 102 ? 6.449 -6.828 -5.832 1.00 87.56 102 PHE A C 1
ATOM 738 O O . PHE A 1 102 ? 7.501 -6.939 -5.198 1.00 87.56 102 PHE A O 1
ATOM 745 N N . GLU A 1 103 ? 6.409 -6.946 -7.155 1.00 87.25 103 GLU A N 1
ATOM 746 C CA . GLU A 1 103 ? 7.602 -7.086 -7.980 1.00 87.25 103 GLU A CA 1
ATOM 747 C C . GLU A 1 103 ? 8.197 -5.695 -8.272 1.00 87.25 103 GLU A C 1
ATOM 749 O O . GLU A 1 103 ? 7.508 -4.850 -8.839 1.00 87.25 103 GLU A O 1
ATOM 754 N N . PRO A 1 104 ? 9.460 -5.411 -7.917 1.00 83.44 104 PRO A N 1
ATOM 755 C CA . PRO A 1 104 ? 10.012 -4.056 -7.984 1.00 83.44 104 PRO A CA 1
ATOM 756 C C . PRO A 1 104 ? 10.264 -3.542 -9.408 1.00 83.44 104 PRO A C 1
ATOM 758 O O . PRO A 1 104 ? 10.328 -2.335 -9.601 1.00 83.44 104 PRO A O 1
ATOM 761 N N . SER A 1 105 ? 10.426 -4.428 -10.396 1.00 83.62 105 SER A N 1
ATOM 762 C CA . SER A 1 105 ? 10.658 -4.061 -11.802 1.00 83.62 105 SER A CA 1
ATOM 763 C C . SER A 1 105 ? 9.375 -3.645 -12.522 1.00 83.62 105 SER A C 1
ATOM 765 O O . SER A 1 105 ? 9.396 -2.734 -13.341 1.00 83.62 105 SER A O 1
ATOM 767 N N . SER A 1 106 ? 8.266 -4.326 -12.232 1.00 86.56 106 SER A N 1
ATOM 768 C CA . SER A 1 106 ? 6.968 -4.128 -12.886 1.00 86.56 106 SER A CA 1
ATOM 769 C C . SER A 1 106 ? 5.959 -3.385 -12.003 1.00 86.56 106 SER A C 1
ATOM 771 O O . SER A 1 106 ? 4.872 -3.037 -12.463 1.00 86.56 106 SER A O 1
ATOM 773 N N . CYS A 1 107 ? 6.292 -3.173 -10.725 1.00 88.94 107 CYS A N 1
ATOM 774 C CA . CYS A 1 107 ? 5.395 -2.709 -9.664 1.00 88.94 107 CYS A CA 1
ATOM 775 C C . CYS A 1 107 ? 4.098 -3.528 -9.552 1.00 88.94 107 CYS A C 1
ATOM 777 O O . CYS A 1 107 ? 3.095 -3.049 -9.020 1.00 88.94 107 CYS A O 1
ATOM 779 N N . ARG A 1 108 ? 4.103 -4.766 -10.058 1.00 88.19 108 ARG A N 1
ATOM 780 C CA . ARG A 1 108 ? 2.946 -5.653 -10.009 1.00 88.19 108 ARG A CA 1
ATOM 781 C C . ARG A 1 108 ? 2.721 -6.110 -8.576 1.00 88.19 108 ARG A C 1
ATOM 783 O O . ARG A 1 108 ? 3.631 -6.655 -7.953 1.00 88.19 108 ARG A O 1
ATOM 790 N N . ILE A 1 109 ? 1.502 -5.920 -8.081 1.00 88.56 109 ILE A N 1
ATOM 791 C CA . ILE A 1 109 ? 1.106 -6.375 -6.751 1.00 88.56 109 ILE A CA 1
ATOM 792 C C . ILE A 1 109 ? 0.799 -7.872 -6.811 1.00 88.56 109 ILE A C 1
ATOM 794 O O . ILE A 1 109 ? -0.023 -8.322 -7.608 1.00 88.56 109 ILE A O 1
ATOM 798 N N . SER A 1 110 ? 1.484 -8.641 -5.973 1.00 85.50 110 SER A N 1
ATOM 799 C CA . SER A 1 110 ? 1.331 -10.095 -5.877 1.00 85.50 110 SER A CA 1
ATOM 800 C C . SER A 1 110 ? 0.431 -10.491 -4.714 1.00 85.50 110 SER A C 1
ATOM 802 O O . SER A 1 110 ? -0.324 -11.452 -4.819 1.00 85.50 110 SER A O 1
ATOM 804 N N . LEU A 1 111 ? 0.515 -9.758 -3.600 1.00 86.50 111 LEU A N 1
ATOM 805 C CA . LEU A 1 111 ? -0.229 -10.060 -2.383 1.00 86.50 111 LEU A CA 1
ATOM 806 C C . LEU A 1 111 ? -0.503 -8.775 -1.598 1.00 86.50 111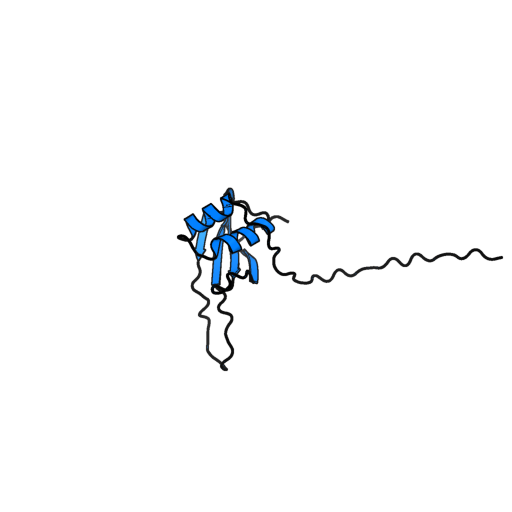 LEU A C 1
ATOM 808 O O . LEU A 1 111 ? 0.350 -7.891 -1.528 1.00 86.50 111 LEU A O 1
ATOM 812 N N . LEU A 1 112 ? -1.667 -8.712 -0.959 1.00 89.31 112 LEU A N 1
ATOM 813 C CA . LEU A 1 112 ? -2.018 -7.702 0.032 1.00 89.31 112 LEU A CA 1
ATOM 814 C C . LEU A 1 112 ? -2.698 -8.418 1.193 1.00 89.31 112 LEU A C 1
ATOM 816 O O . LEU A 1 112 ? -3.658 -9.157 0.984 1.00 89.31 112 LEU A O 1
ATOM 820 N N . TYR A 1 113 ? -2.184 -8.240 2.406 1.00 87.81 113 TYR A N 1
ATOM 821 C CA . TYR A 1 113 ? -2.727 -8.903 3.587 1.00 87.81 113 TYR A CA 1
ATOM 822 C C . TYR A 1 113 ? -2.486 -8.081 4.850 1.00 87.81 113 TYR A C 1
ATOM 824 O O . TYR A 1 113 ? -1.517 -7.328 4.951 1.00 87.81 113 TYR A O 1
ATOM 832 N N . ALA A 1 114 ? -3.374 -8.236 5.827 1.00 89.81 114 ALA A N 1
ATOM 833 C CA . ALA A 1 114 ? -3.172 -7.687 7.158 1.00 89.81 114 ALA A CA 1
ATOM 834 C C . ALA A 1 114 ? -2.249 -8.578 7.997 1.00 89.81 114 ALA A C 1
ATOM 836 O O . ALA A 1 114 ? -2.244 -9.805 7.879 1.00 89.81 114 ALA A O 1
ATOM 837 N N . ARG A 1 115 ? -1.488 -7.944 8.882 1.00 87.00 115 ARG A N 1
ATOM 838 C CA . ARG A 1 115 ? -0.566 -8.564 9.826 1.00 87.00 115 ARG A CA 1
ATOM 839 C C . ARG A 1 115 ? -0.601 -7.820 11.157 1.00 87.00 115 ARG A C 1
ATOM 841 O O . ARG A 1 115 ? -1.015 -6.664 11.230 1.00 87.00 115 ARG A O 1
ATOM 848 N N . ASP A 1 116 ? -0.162 -8.496 12.213 1.00 86.50 116 ASP A N 1
ATOM 849 C CA . ASP A 1 116 ? 0.042 -7.912 13.544 1.00 86.50 116 ASP A CA 1
ATOM 850 C C . ASP A 1 116 ? -1.218 -7.232 14.115 1.00 86.50 116 ASP A C 1
ATOM 852 O O . ASP A 1 116 ? -1.140 -6.207 14.783 1.00 86.50 116 ASP A O 1
ATOM 856 N N . GLY A 1 117 ? -2.397 -7.796 13.823 1.00 77.25 117 GLY A N 1
ATOM 857 C CA . GLY A 1 117 ? -3.683 -7.293 14.316 1.00 77.25 117 GLY A CA 1
ATOM 858 C C . GLY A 1 117 ? -4.343 -6.214 13.454 1.00 77.25 117 GLY A C 1
ATOM 859 O O . GLY A 1 1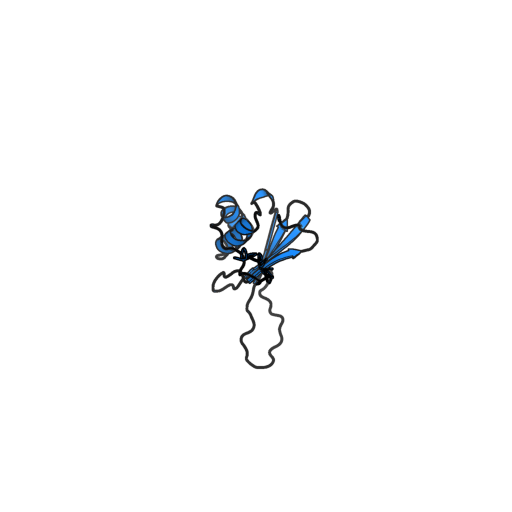17 ? -5.404 -5.723 13.830 1.00 77.25 117 GLY A O 1
ATOM 860 N N . ALA A 1 118 ? -3.775 -5.866 12.292 1.00 81.44 118 ALA A N 1
ATOM 861 C CA . ALA A 1 118 ? -4.477 -5.020 11.331 1.00 81.44 118 ALA A CA 1
ATOM 862 C C . ALA A 1 118 ? -5.762 -5.708 10.833 1.00 81.44 118 ALA A C 1
ATOM 864 O O . ALA A 1 118 ? -5.819 -6.929 10.685 1.00 81.44 118 ALA A O 1
ATOM 865 N N . MET A 1 119 ? -6.791 -4.915 10.538 1.00 76.38 119 MET A N 1
ATOM 866 C CA . MET A 1 119 ? -8.023 -5.392 9.909 1.00 76.38 119 MET A CA 1
ATOM 867 C C . MET A 1 119 ? -8.177 -4.731 8.546 1.00 76.38 119 MET A C 1
ATOM 869 O O . MET A 1 119 ? -8.147 -3.502 8.440 1.00 76.38 119 MET A O 1
ATOM 873 N N . LEU A 1 120 ? -8.343 -5.552 7.509 1.00 72.75 120 LEU A N 1
ATOM 874 C CA . LEU A 1 120 ? -8.756 -5.066 6.199 1.00 72.75 120 LEU A CA 1
ATOM 875 C C . LEU A 1 120 ? -10.272 -4.830 6.220 1.00 72.75 120 LEU A C 1
ATOM 877 O O . LEU A 1 120 ? -10.997 -5.671 6.759 1.00 72.75 120 LEU A O 1
ATOM 881 N N . PRO A 1 121 ? -10.764 -3.716 5.658 1.00 72.06 121 PRO A N 1
ATOM 882 C CA . PRO A 1 121 ? -12.189 -3.546 5.414 1.00 72.06 121 PRO A CA 1
ATOM 883 C C . PRO A 1 121 ? -12.700 -4.675 4.504 1.00 72.06 121 PRO A C 1
ATOM 885 O O . PRO A 1 121 ? -12.072 -4.973 3.487 1.00 72.06 121 PRO A O 1
ATOM 888 N N . GLY A 1 122 ? -13.811 -5.306 4.892 1.00 55.19 122 GLY A N 1
ATOM 889 C CA . GLY A 1 122 ? -14.537 -6.278 4.063 1.00 55.19 122 GLY A CA 1
ATOM 890 C C . GLY A 1 122 ? -15.410 -5.630 2.993 1.00 55.19 122 GLY A C 1
ATOM 891 O O . GLY A 1 122 ? -15.692 -4.409 3.080 1.00 55.19 122 GLY A O 1
#

Radius of gyration: 20.62 Å; chains: 1; bounding box: 74×47×37 Å

pLDDT: mean 75.44, std 19.1, range [34.47, 94.0]

Foldseek 3Di:
DDDDDDDPPPPPPPPDPPVDFQDQAQFDPLQLVLQCVQVVNQPLSRRVSRSCVSLVHDNQFFDHKDKDQQPPPDDDDDPDDDQSWIWIWTATDVGFTWIWIARSVVSRTDDTDTGDPDDGDD

Sequence (122 aa):
MHPIRTLAVAGFVLTGCIAAAPPEAPPDPALAAKLRQLSDNNACSDRIAGALTAARITADRITGYDLAPAATSGRRSGGMRWNLQRQAWLKMAGGGNVVVQFEPSSCRISLLYARDGAMLPG